Protein AF-A0A1B7JW71-F1 (afdb_monomer_lite)

pLDDT: mean 94.83, std 6.39, range [56.31, 98.5]

Radius of gyration: 14.15 Å; chains: 1; bounding box: 28×19×43 Å

Structure (mmCIF, N/CA/C/O backbone):
data_AF-A0A1B7JW71-F1
#
_entry.id   AF-A0A1B7JW71-F1
#
loop_
_atom_site.group_PDB
_atom_site.id
_atom_site.type_symbol
_atom_site.label_atom_id
_atom_site.label_alt_id
_atom_site.label_comp_id
_atom_site.label_asym_id
_atom_site.label_entity_id
_atom_site.label_seq_id
_atom_site.pdbx_PDB_ins_code
_atom_site.Cartn_x
_atom_site.Cartn_y
_atom_site.Cartn_z
_atom_site.occupancy
_atom_site.B_iso_or_equiv
_atom_site.auth_seq_id
_atom_site.auth_comp_id
_atom_site.auth_asym_id
_atom_site.auth_atom_id
_atom_site.pdbx_PDB_model_num
ATOM 1 N N . MET A 1 1 ? -7.752 10.226 -20.196 1.00 56.31 1 MET A N 1
ATOM 2 C CA . MET A 1 1 ? -6.771 9.134 -20.097 1.00 56.31 1 MET A CA 1
ATOM 3 C C . MET A 1 1 ? -6.927 8.319 -21.350 1.00 56.31 1 MET A C 1
ATOM 5 O O . MET A 1 1 ? -8.037 7.875 -21.628 1.00 56.31 1 MET A O 1
ATOM 9 N N . THR A 1 2 ? -5.878 8.268 -22.158 1.00 74.06 2 THR A N 1
ATOM 10 C CA . THR A 1 2 ? -5.776 7.288 -23.241 1.00 74.06 2 THR A CA 1
ATOM 11 C C . THR A 1 2 ? -5.585 5.907 -22.604 1.00 74.06 2 THR A C 1
ATOM 13 O O . THR A 1 2 ? -5.183 5.827 -21.442 1.00 74.06 2 THR A O 1
ATOM 16 N N . ASN A 1 3 ? -5.916 4.822 -23.309 1.00 83.31 3 ASN A N 1
ATOM 17 C CA . ASN A 1 3 ? -5.688 3.471 -22.773 1.00 83.31 3 ASN A CA 1
ATOM 18 C C . ASN A 1 3 ? -4.201 3.255 -22.426 1.00 83.31 3 ASN A C 1
ATOM 20 O O . ASN A 1 3 ? -3.903 2.693 -21.383 1.00 83.31 3 ASN A O 1
ATOM 24 N N . ASP A 1 4 ? -3.293 3.851 -23.201 1.00 89.69 4 ASP A N 1
ATOM 25 C CA . ASP A 1 4 ? -1.845 3.783 -22.979 1.00 89.69 4 ASP A CA 1
ATOM 26 C C . ASP A 1 4 ? -1.405 4.313 -21.599 1.00 89.69 4 ASP A C 1
ATOM 28 O O . ASP A 1 4 ? -0.536 3.723 -20.960 1.00 89.69 4 ASP A O 1
ATOM 32 N N . ASP A 1 5 ? -2.017 5.398 -21.099 1.00 91.25 5 ASP A N 1
ATOM 33 C CA . ASP A 1 5 ? -1.705 5.932 -19.762 1.00 91.25 5 ASP A CA 1
ATOM 34 C C . ASP A 1 5 ? -2.117 4.945 -18.657 1.00 91.25 5 ASP A C 1
ATOM 36 O O . ASP A 1 5 ? -1.459 4.845 -17.620 1.00 91.25 5 ASP A O 1
ATOM 40 N N . VAL A 1 6 ? -3.241 4.247 -18.857 1.00 92.69 6 VAL A N 1
ATOM 41 C CA . VAL A 1 6 ? -3.761 3.256 -17.905 1.00 92.69 6 VAL A CA 1
ATOM 42 C C . VAL A 1 6 ? -2.833 2.055 -17.867 1.00 92.69 6 VAL A C 1
ATOM 44 O O . VAL A 1 6 ? -2.367 1.696 -16.785 1.00 92.69 6 VAL A O 1
ATOM 47 N N . ASP A 1 7 ? -2.523 1.504 -19.038 1.00 94.62 7 ASP A N 1
ATOM 48 C CA . ASP A 1 7 ? -1.676 0.324 -19.190 1.00 94.62 7 ASP A CA 1
ATOM 49 C C . ASP A 1 7 ? -0.273 0.588 -18.624 1.00 94.62 7 ASP A C 1
ATOM 51 O O . ASP A 1 7 ? 0.275 -0.229 -17.884 1.00 94.62 7 ASP A O 1
ATOM 55 N N . PHE A 1 8 ? 0.282 1.781 -18.870 1.00 95.62 8 PHE A N 1
ATOM 56 C CA . PHE A 1 8 ? 1.581 2.173 -18.327 1.00 95.62 8 PHE A CA 1
ATOM 57 C C . PHE A 1 8 ? 1.587 2.257 -16.793 1.00 95.62 8 PHE A C 1
ATOM 59 O O . PHE A 1 8 ? 2.539 1.816 -16.135 1.00 95.62 8 PHE A O 1
ATOM 66 N N . ILE A 1 9 ? 0.545 2.841 -16.191 1.00 94.69 9 ILE A N 1
ATOM 67 C CA . ILE A 1 9 ? 0.440 2.929 -14.729 1.00 94.69 9 ILE A CA 1
ATOM 68 C C . ILE A 1 9 ? 0.215 1.544 -14.123 1.00 94.69 9 ILE A C 1
ATOM 70 O O . ILE A 1 9 ? 0.816 1.235 -13.093 1.00 94.69 9 ILE A O 1
ATOM 74 N N . GLU A 1 10 ? -0.599 0.703 -14.755 1.00 94.31 10 GLU A N 1
ATOM 75 C CA . GLU A 1 10 ? -0.801 -0.678 -14.328 1.00 94.31 10 GLU A CA 1
ATOM 76 C C . GLU A 1 10 ? 0.519 -1.460 -14.352 1.00 94.31 10 GLU A C 1
ATOM 78 O O . GLU A 1 10 ? 0.914 -2.012 -13.323 1.00 94.31 10 GLU A O 1
ATOM 83 N N . GLU A 1 11 ? 1.269 -1.418 -15.456 1.00 95.94 11 GLU A N 1
ATOM 84 C CA . GLU A 1 11 ? 2.577 -2.076 -15.565 1.00 95.94 11 GLU A CA 1
ATOM 85 C C . GLU A 1 11 ? 3.576 -1.531 -14.535 1.00 95.94 11 GLU A C 1
ATOM 87 O O . GLU A 1 11 ? 4.301 -2.296 -13.891 1.00 95.94 11 GLU A O 1
ATOM 92 N N . SER A 1 12 ? 3.581 -0.212 -14.316 1.00 97.00 12 SER A N 1
ATOM 93 C CA . SER A 1 12 ? 4.419 0.434 -13.301 1.00 97.00 12 SER A CA 1
ATOM 94 C C . SER A 1 12 ? 4.135 -0.103 -11.899 1.00 97.00 12 SER A C 1
ATOM 96 O O . SER A 1 12 ? 5.072 -0.354 -11.135 1.00 97.00 12 SER A O 1
ATOM 98 N N . VAL A 1 13 ? 2.857 -0.281 -11.551 1.00 97.00 13 VAL A N 1
ATOM 99 C CA . VAL A 1 13 ? 2.422 -0.801 -10.248 1.00 97.00 13 VAL A CA 1
ATOM 100 C C . VAL A 1 13 ? 2.735 -2.293 -10.124 1.00 97.00 13 VAL A C 1
ATOM 102 O O . VAL A 1 13 ? 3.327 -2.691 -9.120 1.00 97.00 13 VAL A O 1
ATOM 105 N N . LEU A 1 14 ? 2.403 -3.100 -11.136 1.00 95.06 14 LEU A N 1
ATOM 106 C CA . LEU A 1 14 ? 2.659 -4.547 -11.150 1.00 95.06 14 LEU A CA 1
ATOM 107 C C . LEU A 1 14 ? 4.158 -4.873 -11.119 1.00 95.06 14 LEU A C 1
ATOM 109 O O . LEU A 1 14 ? 4.571 -5.831 -10.475 1.00 95.06 14 LEU A O 1
ATOM 113 N N . SER A 1 15 ? 4.995 -4.037 -11.735 1.00 96.06 15 SER A N 1
ATOM 114 C CA . SER A 1 15 ? 6.456 -4.179 -11.681 1.00 96.06 15 SER A CA 1
ATOM 115 C C . SER A 1 15 ? 7.056 -3.761 -10.329 1.00 96.06 15 SER A C 1
ATOM 117 O O . SER A 1 15 ? 8.185 -4.132 -10.005 1.00 96.06 15 SER A O 1
ATOM 119 N N . ALA A 1 16 ? 6.335 -2.968 -9.528 1.00 97.12 16 ALA A N 1
ATOM 120 C CA . ALA A 1 16 ? 6.834 -2.422 -8.265 1.00 97.12 16 ALA A CA 1
ATOM 121 C C . ALA A 1 16 ? 6.548 -3.309 -7.037 1.00 97.12 16 ALA A C 1
ATOM 123 O O . ALA A 1 16 ? 7.221 -3.148 -6.004 1.00 97.12 16 ALA A O 1
ATOM 124 N N . PHE A 1 17 ? 5.558 -4.205 -7.110 1.00 97.19 17 PHE A N 1
ATOM 125 C CA . PHE A 1 17 ? 5.026 -4.920 -5.948 1.00 97.19 17 PHE A CA 1
ATOM 126 C C . PHE A 1 17 ? 4.633 -6.372 -6.225 1.00 97.19 17 PHE A C 1
ATOM 128 O O . PHE A 1 17 ? 4.148 -6.701 -7.299 1.00 97.19 17 PHE A O 1
ATOM 135 N N . ASP A 1 18 ? 4.759 -7.209 -5.192 1.00 95.44 18 ASP A N 1
ATOM 136 C CA . ASP A 1 18 ? 4.043 -8.484 -5.113 1.00 95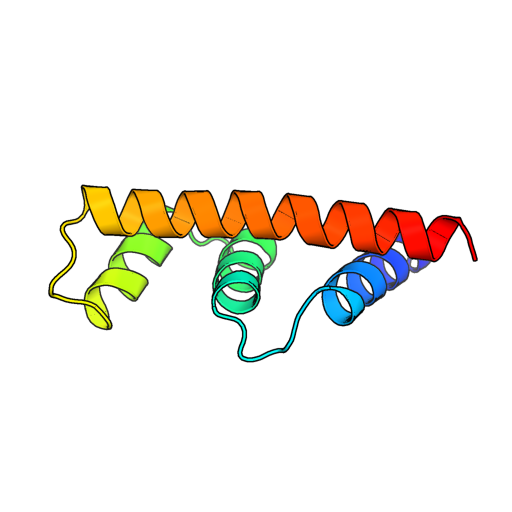.44 18 ASP A CA 1
ATOM 137 C C . ASP A 1 18 ? 2.593 -8.241 -4.663 1.00 95.44 18 ASP A C 1
ATOM 139 O O . ASP A 1 18 ? 2.326 -7.337 -3.867 1.00 95.44 18 ASP A O 1
ATOM 143 N N . ILE A 1 19 ? 1.658 -9.070 -5.126 1.00 91.19 19 ILE A N 1
ATOM 144 C CA . ILE A 1 19 ? 0.232 -8.947 -4.782 1.00 91.19 19 ILE A CA 1
ATOM 145 C C . ILE A 1 19 ? -0.058 -9.151 -3.286 1.00 91.19 19 ILE A C 1
ATOM 147 O O . ILE A 1 19 ? -1.075 -8.668 -2.789 1.00 91.19 19 ILE A O 1
ATOM 151 N N . ASN A 1 20 ? 0.830 -9.835 -2.560 1.00 92.44 20 ASN A N 1
ATOM 152 C CA . ASN A 1 20 ? 0.724 -10.057 -1.119 1.00 92.44 20 ASN A CA 1
ATOM 153 C C . ASN A 1 20 ? 1.478 -8.995 -0.301 1.00 92.44 20 ASN A C 1
ATOM 155 O O . ASN A 1 20 ? 1.476 -9.060 0.931 1.00 92.44 20 ASN A O 1
ATOM 159 N N . ASP A 1 21 ? 2.130 -8.021 -0.948 1.00 95.19 21 ASP A N 1
ATOM 160 C CA . ASP A 1 21 ? 2.810 -6.932 -0.248 1.00 95.19 21 ASP A CA 1
ATOM 161 C C . ASP A 1 21 ? 1.759 -6.042 0.454 1.00 95.19 21 ASP A C 1
ATOM 163 O O . ASP A 1 21 ? 0.864 -5.496 -0.203 1.00 95.19 21 ASP A O 1
ATOM 167 N N . PRO A 1 22 ? 1.838 -5.838 1.783 1.00 93.81 22 PRO A N 1
ATOM 168 C CA . PRO A 1 22 ? 0.889 -4.985 2.499 1.00 93.81 22 PRO A CA 1
ATOM 169 C C . PRO A 1 22 ? 0.861 -3.541 1.972 1.00 93.81 22 PRO A C 1
ATOM 171 O O . PRO A 1 22 ? -0.177 -2.880 2.046 1.00 93.81 22 PRO A O 1
ATOM 174 N N . VAL A 1 23 ? 1.967 -3.048 1.402 1.00 97.31 23 VAL A N 1
ATOM 175 C CA . VAL A 1 23 ? 2.027 -1.732 0.756 1.00 97.31 23 VAL A CA 1
ATOM 176 C C . VAL A 1 23 ? 1.167 -1.703 -0.506 1.00 97.31 23 VAL A C 1
ATOM 178 O O . VAL A 1 23 ? 0.449 -0.725 -0.723 1.00 97.31 23 VAL A O 1
ATOM 181 N N . TYR A 1 24 ? 1.191 -2.777 -1.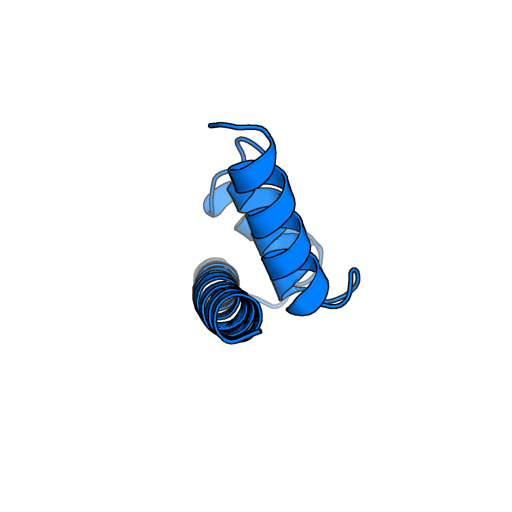300 1.00 97.56 24 TYR A N 1
ATOM 182 C CA . TYR A 1 24 ? 0.332 -2.921 -2.474 1.00 97.56 24 TYR A CA 1
ATOM 183 C C . TYR A 1 24 ? -1.137 -2.980 -2.075 1.00 97.56 24 TYR A C 1
ATOM 185 O O . TYR A 1 24 ? -1.932 -2.212 -2.606 1.00 97.56 24 TYR A O 1
ATOM 193 N N . VAL A 1 25 ? -1.492 -3.804 -1.085 1.00 96.19 25 VAL A N 1
ATOM 194 C CA . VAL A 1 25 ? -2.883 -3.939 -0.623 1.00 96.19 25 VAL A CA 1
ATOM 195 C C . VAL A 1 25 ? -3.437 -2.598 -0.129 1.00 96.19 25 VAL A C 1
ATOM 197 O O . VAL A 1 25 ? -4.532 -2.195 -0.525 1.00 96.19 25 VAL A O 1
ATOM 200 N N . ILE A 1 26 ? -2.676 -1.865 0.692 1.00 96.88 26 ILE A N 1
ATOM 201 C CA . ILE A 1 26 ? -3.085 -0.542 1.188 1.00 96.88 26 ILE A CA 1
ATOM 202 C C . ILE A 1 26 ? -3.184 0.474 0.042 1.00 96.88 26 ILE A C 1
ATOM 204 O O . ILE A 1 26 ? -4.142 1.249 -0.009 1.00 96.88 26 ILE A O 1
ATOM 208 N N . GLY A 1 27 ? -2.222 0.472 -0.885 1.00 96.81 27 GLY A N 1
ATOM 209 C CA . GLY A 1 27 ? -2.238 1.339 -2.062 1.00 96.81 27 GLY A CA 1
ATOM 210 C C . GLY A 1 27 ? -3.441 1.068 -2.964 1.00 96.81 27 GLY A C 1
ATOM 211 O O . GLY A 1 27 ? -4.153 2.003 -3.326 1.00 96.81 27 GLY A O 1
ATOM 212 N N . LEU A 1 28 ? -3.727 -0.203 -3.246 1.00 96.00 28 LEU A N 1
ATOM 213 C CA . LEU A 1 28 ? -4.877 -0.648 -4.027 1.00 96.00 28 LEU A CA 1
ATOM 214 C C . LEU A 1 28 ? -6.176 -0.163 -3.384 1.00 96.00 28 LEU A C 1
ATOM 216 O O . LEU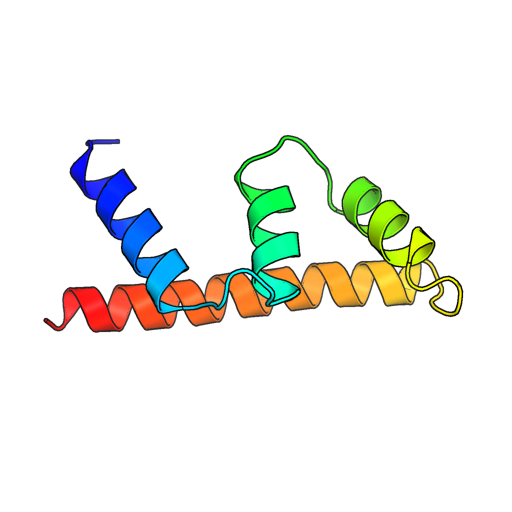 A 1 28 ? -6.969 0.507 -4.044 1.00 96.00 28 LEU A O 1
ATOM 220 N N . GLN A 1 29 ? -6.369 -0.416 -2.085 1.00 96.00 29 GLN A N 1
ATOM 221 C CA . GLN A 1 29 ? -7.544 0.073 -1.363 1.00 96.00 29 GLN A CA 1
ATOM 222 C C . GLN A 1 29 ? -7.681 1.599 -1.448 1.00 96.00 29 GLN A C 1
ATOM 224 O O . GLN A 1 29 ? -8.784 2.097 -1.659 1.00 96.00 29 GLN A O 1
ATOM 229 N N . TYR A 1 30 ? -6.591 2.351 -1.304 1.00 97.06 30 TYR A N 1
ATOM 230 C CA . TYR A 1 30 ? -6.633 3.813 -1.317 1.00 97.06 30 TYR A CA 1
ATOM 231 C C . TYR A 1 30 ? -6.902 4.412 -2.706 1.00 97.06 30 TYR A C 1
ATOM 233 O O . TYR A 1 30 ? -7.653 5.378 -2.810 1.00 97.06 30 TYR A O 1
ATOM 241 N N . TYR A 1 31 ? -6.295 3.867 -3.763 1.00 95.44 31 TYR A N 1
ATOM 242 C CA . TYR A 1 31 ? -6.344 4.455 -5.106 1.00 95.44 31 TYR A CA 1
ATOM 243 C C . TYR A 1 31 ? -7.492 3.944 -5.976 1.00 95.44 31 TYR A C 1
ATOM 245 O O . TYR A 1 31 ? -7.953 4.672 -6.851 1.00 95.44 31 TYR A O 1
ATOM 253 N N . THR A 1 32 ? -7.967 2.718 -5.746 1.00 94.19 32 THR A N 1
ATOM 254 C CA . THR A 1 32 ? -9.013 2.099 -6.587 1.00 94.19 32 THR A CA 1
ATOM 255 C C . THR A 1 32 ? -10.396 2.109 -5.945 1.00 94.19 32 THR A C 1
ATOM 257 O O . THR A 1 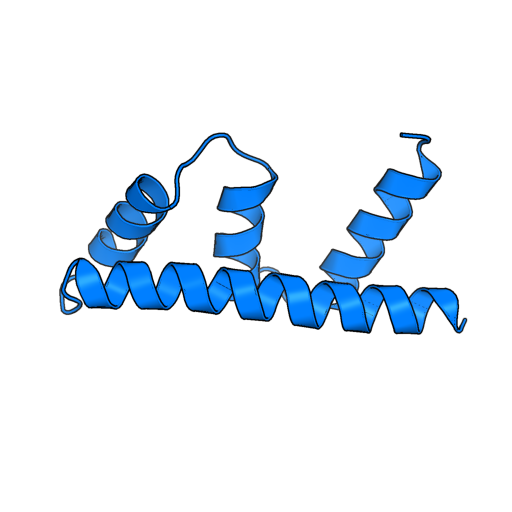32 ? -11.397 1.853 -6.612 1.00 94.19 32 THR A O 1
ATOM 260 N N . THR A 1 33 ? -10.483 2.435 -4.654 1.00 94.62 33 THR A N 1
ATOM 261 C CA . THR A 1 33 ? -11.753 2.506 -3.925 1.00 94.62 33 THR A CA 1
ATOM 262 C C . THR A 1 33 ? -12.000 3.918 -3.390 1.00 94.62 33 THR A C 1
ATOM 264 O O . THR A 1 33 ? -11.164 4.807 -3.507 1.00 94.62 33 THR A O 1
ATOM 267 N N . ARG A 1 34 ? -13.166 4.144 -2.771 1.00 93.19 34 ARG A N 1
ATOM 268 C CA . ARG A 1 34 ? -13.490 5.410 -2.085 1.00 93.19 34 ARG A CA 1
ATOM 269 C C . ARG A 1 34 ? -13.143 5.400 -0.589 1.00 93.19 34 ARG A C 1
ATOM 271 O O . ARG A 1 34 ? -13.596 6.287 0.138 1.00 93.19 34 ARG A O 1
ATOM 278 N N . LYS A 1 35 ? -12.394 4.399 -0.108 1.00 94.62 35 LYS A N 1
ATOM 279 C CA . LYS A 1 35 ? -12.016 4.284 1.308 1.00 94.62 35 LYS A CA 1
ATOM 280 C C . LYS A 1 35 ? -11.110 5.440 1.718 1.00 94.62 35 LYS A C 1
ATOM 282 O O . LYS A 1 35 ? -10.129 5.761 1.050 1.00 94.62 35 LYS A O 1
ATOM 287 N N . LYS A 1 36 ? -11.408 6.053 2.862 1.00 95.88 36 LYS A N 1
ATOM 288 C CA . LYS A 1 36 ? -10.531 7.064 3.461 1.00 95.88 36 LYS A CA 1
ATOM 289 C C . LYS A 1 36 ? -9.422 6.370 4.246 1.00 95.88 36 LYS A C 1
ATOM 291 O O . LYS A 1 36 ? -9.580 5.241 4.701 1.00 95.88 36 LYS A O 1
ATOM 296 N N . ILE A 1 37 ? -8.337 7.095 4.526 1.00 96.56 37 ILE A N 1
ATOM 297 C CA . ILE A 1 37 ? -7.261 6.615 5.416 1.00 96.56 37 ILE A CA 1
ATOM 298 C C . ILE A 1 37 ? -7.827 6.117 6.754 1.00 96.56 37 ILE A C 1
ATOM 300 O O . ILE A 1 37 ? -7.340 5.126 7.282 1.00 96.56 37 ILE A O 1
ATOM 304 N N . ALA A 1 38 ? -8.861 6.773 7.292 1.00 96.75 38 ALA A N 1
ATOM 305 C CA . ALA A 1 38 ? -9.512 6.352 8.532 1.00 96.75 38 ALA A CA 1
ATOM 306 C C . ALA A 1 38 ? -10.181 4.970 8.420 1.00 96.75 38 ALA A C 1
ATOM 308 O O . ALA A 1 38 ? -10.110 4.193 9.365 1.00 96.75 38 ALA A O 1
ATOM 309 N N . ASP A 1 39 ? -10.789 4.646 7.277 1.00 97.56 39 ASP A N 1
ATOM 310 C CA . ASP A 1 39 ? -11.437 3.349 7.059 1.00 97.56 39 ASP A CA 1
ATOM 311 C C . ASP A 1 39 ? -10.381 2.242 6.953 1.00 97.56 39 ASP A C 1
ATOM 313 O O . ASP A 1 39 ? -10.445 1.254 7.679 1.00 97.56 39 ASP A O 1
ATOM 317 N N . ILE A 1 40 ? -9.326 2.484 6.167 1.00 97.50 40 ILE A N 1
ATOM 318 C CA . ILE A 1 40 ? -8.175 1.573 6.035 1.00 97.50 40 ILE A CA 1
ATOM 319 C C . ILE A 1 40 ? -7.462 1.390 7.387 1.00 97.50 40 ILE A C 1
ATOM 321 O O . ILE A 1 40 ? -7.021 0.296 7.723 1.00 97.50 40 ILE A O 1
ATOM 325 N N . THR A 1 41 ? -7.376 2.446 8.203 1.00 97.62 41 THR A N 1
ATOM 326 C CA . THR A 1 41 ? -6.787 2.383 9.553 1.00 97.62 41 THR A CA 1
ATOM 327 C C . THR A 1 41 ? -7.585 1.452 10.467 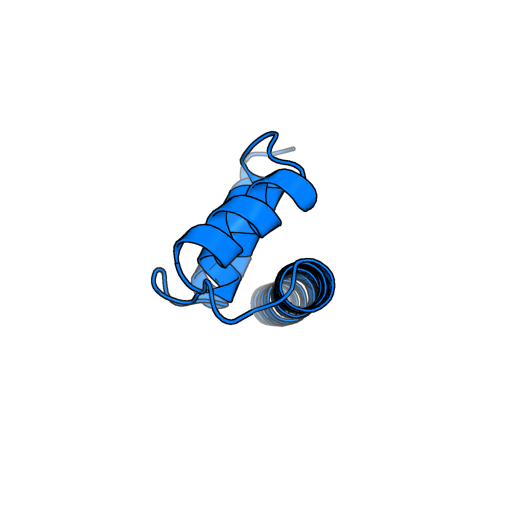1.00 97.62 41 THR A C 1
ATOM 329 O O . THR A 1 41 ? -6.981 0.654 11.180 1.00 97.62 41 THR A O 1
ATOM 332 N N . ARG A 1 42 ? -8.924 1.512 10.429 1.00 97.38 42 ARG A N 1
ATOM 333 C CA . ARG A 1 42 ? -9.793 0.617 11.215 1.00 97.38 42 ARG A CA 1
ATOM 334 C C . ARG A 1 42 ? -9.652 -0.836 10.771 1.00 97.38 42 ARG A C 1
ATOM 336 O O . ARG A 1 42 ? -9.559 -1.721 11.615 1.00 97.38 42 ARG A O 1
ATOM 343 N N . GLU A 1 43 ? -9.589 -1.077 9.462 1.00 95.75 43 GLU A N 1
ATOM 344 C CA . GLU A 1 43 ? -9.331 -2.414 8.914 1.00 95.75 43 GLU A CA 1
ATOM 345 C C . GLU A 1 43 ? -7.962 -2.941 9.364 1.00 95.75 43 GLU A C 1
ATOM 347 O O . GLU A 1 43 ? -7.868 -4.062 9.861 1.00 95.75 43 GLU A O 1
ATOM 352 N N . LEU A 1 44 ? -6.917 -2.111 9.304 1.00 95.56 44 LEU A N 1
ATOM 353 C CA . LEU A 1 44 ? -5.582 -2.473 9.781 1.00 95.56 44 LEU A CA 1
ATOM 354 C C . LEU A 1 44 ? -5.557 -2.758 11.291 1.00 95.56 44 LEU A C 1
ATOM 356 O O . LEU A 1 44 ? -4.908 -3.704 11.723 1.00 95.56 44 LEU A O 1
ATOM 360 N N . GLN A 1 45 ? -6.277 -1.991 12.110 1.00 96.50 45 GLN A N 1
ATOM 361 C CA . GLN A 1 45 ? -6.385 -2.290 13.541 1.00 96.50 45 GLN A CA 1
ATOM 362 C C . GLN A 1 45 ? -7.159 -3.575 13.827 1.00 96.50 45 GLN A C 1
ATOM 364 O O . GLN A 1 45 ? -6.845 -4.253 14.799 1.00 96.50 45 GLN A O 1
ATOM 369 N N . SER A 1 46 ? -8.141 -3.938 12.995 1.00 95.31 46 SER A N 1
ATOM 370 C CA . SER A 1 46 ? -8.899 -5.180 13.192 1.00 95.31 46 SER A CA 1
ATOM 371 C C . SER A 1 46 ? -8.012 -6.428 13.095 1.00 95.31 46 SER A C 1
ATOM 373 O O . SER A 1 46 ? -8.238 -7.396 13.816 1.00 95.31 46 SER A O 1
ATOM 375 N N . ILE A 1 47 ? -6.962 -6.374 12.265 1.00 93.69 47 ILE A N 1
ATOM 376 C CA . ILE A 1 47 ? -5.960 -7.443 12.124 1.00 93.69 47 ILE A CA 1
ATOM 377 C C . ILE A 1 47 ? -4.762 -7.272 13.069 1.00 93.69 47 ILE A C 1
ATOM 379 O O . ILE A 1 47 ? -4.089 -8.248 13.389 1.00 93.69 47 ILE A O 1
ATOM 383 N N . ALA A 1 48 ? -4.494 -6.045 13.523 1.00 93.94 48 ALA A N 1
ATOM 384 C CA . ALA A 1 48 ? -3.394 -5.705 14.420 1.00 93.94 48 ALA A CA 1
ATOM 385 C C . ALA A 1 48 ? -3.907 -4.942 15.657 1.00 93.94 48 ALA A C 1
ATOM 387 O O . ALA A 1 48 ? -3.614 -3.751 15.817 1.00 93.94 48 ALA A O 1
ATOM 388 N N . PRO A 1 49 ? -4.660 -5.610 16.556 1.00 94.69 49 PRO A N 1
ATOM 389 C CA . PRO A 1 49 ? -5.326 -4.962 17.691 1.00 94.69 49 PRO A CA 1
ATOM 390 C C . PRO A 1 49 ? -4.358 -4.386 18.733 1.00 94.69 49 PRO A C 1
ATOM 392 O O . PRO A 1 49 ? -4.761 -3.595 19.580 1.00 94.69 49 PRO A O 1
ATOM 395 N N . TRP A 1 50 ? -3.078 -4.758 18.678 1.00 96.12 50 TRP A N 1
ATOM 396 C CA . TRP A 1 50 ? -2.030 -4.211 19.542 1.00 96.12 50 TRP A CA 1
ATOM 397 C C . TRP A 1 50 ? -1.551 -2.813 19.122 1.00 96.12 50 TRP A C 1
ATOM 399 O O . TRP A 1 50 ? -0.793 -2.193 19.863 1.00 96.12 50 TRP A O 1
ATOM 409 N N . LEU A 1 51 ? -1.951 -2.310 17.948 1.00 96.31 51 LEU A N 1
ATOM 410 C CA . LEU A 1 51 ? -1.620 -0.956 17.508 1.00 96.31 51 LEU A CA 1
ATOM 411 C C . LEU A 1 51 ? -2.669 0.045 17.989 1.0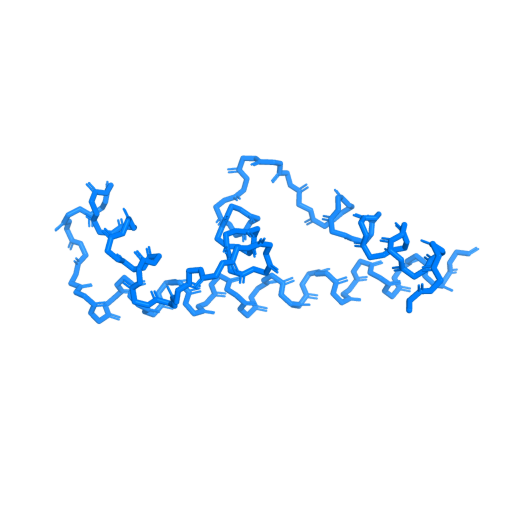0 96.31 51 LEU A C 1
ATOM 413 O O . LEU A 1 51 ? -3.868 -0.133 17.768 1.00 96.31 51 LEU A O 1
ATOM 417 N N . THR A 1 52 ? -2.221 1.166 18.549 1.00 97.44 52 THR A N 1
ATOM 418 C CA . THR A 1 52 ? -3.097 2.323 18.789 1.00 97.44 52 THR A CA 1
ATOM 419 C C . THR A 1 52 ? -3.582 2.930 17.464 1.00 97.44 52 THR A C 1
ATOM 421 O O . THR A 1 52 ? -2.943 2.755 16.423 1.00 97.44 52 THR A O 1
ATOM 424 N N . ASP A 1 53 ? -4.682 3.699 17.475 1.00 95.69 53 ASP A N 1
ATOM 425 C CA . ASP A 1 53 ? -5.216 4.323 16.241 1.00 95.69 53 ASP A CA 1
ATOM 426 C C . ASP A 1 53 ? -4.164 5.228 15.586 1.00 95.69 53 ASP A C 1
ATOM 428 O O . ASP A 1 53 ? -3.977 5.224 14.368 1.00 95.69 53 ASP A O 1
ATOM 432 N N . GLY A 1 54 ? -3.404 5.955 16.411 1.00 97.31 54 GLY A N 1
ATOM 433 C CA . GLY A 1 54 ? -2.321 6.815 15.953 1.00 97.31 54 GLY A CA 1
ATOM 434 C C . GLY A 1 54 ? -1.196 6.041 15.263 1.00 97.31 54 GLY A C 1
ATOM 435 O O . GLY A 1 54 ? -0.698 6.486 14.226 1.00 97.31 54 GLY A O 1
ATOM 436 N N . GLU A 1 55 ? -0.799 4.889 15.804 1.00 97.88 55 GLU A N 1
ATOM 437 C CA . GLU A 1 55 ? 0.223 4.027 15.202 1.00 97.88 55 GLU A CA 1
ATOM 438 C C . GLU A 1 55 ? -0.278 3.384 13.915 1.00 97.88 55 GLU A C 1
ATOM 440 O O . GLU A 1 55 ? 0.398 3.480 12.891 1.00 97.88 55 GLU A O 1
ATOM 445 N N . ALA A 1 56 ? -1.482 2.814 13.926 1.00 97.75 56 ALA A N 1
ATOM 446 C CA . ALA A 1 56 ? -2.107 2.231 12.746 1.00 97.75 56 ALA A CA 1
ATOM 447 C C . ALA A 1 56 ? -2.226 3.260 11.609 1.00 97.75 56 ALA A C 1
ATOM 449 O O . ALA A 1 56 ? -1.796 3.011 10.481 1.00 97.75 56 ALA A O 1
ATOM 450 N N . ARG A 1 57 ? -2.681 4.481 11.916 1.00 97.88 57 ARG A N 1
ATOM 451 C CA . ARG A 1 57 ? -2.780 5.573 10.938 1.00 97.88 57 ARG A CA 1
ATOM 452 C C . ARG A 1 57 ? -1.419 6.001 10.395 1.00 97.88 57 ARG A C 1
ATOM 454 O O . ARG A 1 57 ? -1.302 6.355 9.220 1.00 97.88 57 ARG A O 1
ATOM 461 N N . LYS A 1 58 ? -0.378 6.017 11.237 1.00 98.12 58 LYS A N 1
ATOM 462 C CA . LYS A 1 58 ? 1.004 6.263 10.789 1.00 98.12 58 LYS A CA 1
ATOM 463 C C . LYS A 1 58 ? 1.469 5.162 9.834 1.00 98.12 58 LYS A C 1
ATOM 465 O O . LYS A 1 58 ? 2.023 5.497 8.794 1.00 98.12 58 LYS A O 1
ATOM 470 N N . ARG A 1 59 ? 1.184 3.886 10.126 1.00 97.56 59 ARG A N 1
ATOM 471 C CA . ARG A 1 59 ? 1.524 2.756 9.242 1.00 97.56 59 ARG A CA 1
ATOM 472 C C . ARG A 1 59 ? 0.837 2.860 7.885 1.00 97.56 59 ARG A C 1
ATOM 474 O O . ARG A 1 59 ? 1.520 2.735 6.875 1.00 97.56 59 ARG A O 1
ATOM 481 N N . VAL A 1 60 ? -0.461 3.174 7.849 1.00 97.94 60 VAL A N 1
ATOM 482 C CA . VAL A 1 60 ? -1.194 3.380 6.585 1.00 97.94 60 VAL A CA 1
ATOM 483 C C . VAL A 1 60 ? -0.564 4.504 5.762 1.00 97.94 60 VAL A C 1
ATOM 485 O O . VAL A 1 60 ? -0.290 4.317 4.580 1.00 97.94 60 VAL A O 1
ATOM 488 N N . ARG A 1 61 ? -0.272 5.660 6.376 1.00 98.00 61 ARG A N 1
ATOM 489 C CA . ARG A 1 61 ? 0.390 6.776 5.677 1.00 98.00 61 ARG A CA 1
ATOM 490 C C . ARG A 1 61 ? 1.758 6.391 5.129 1.00 98.00 61 ARG A C 1
ATOM 492 O O . ARG A 1 61 ? 2.038 6.678 3.971 1.00 98.00 61 ARG A O 1
ATOM 499 N N . TRP A 1 62 ? 2.560 5.695 5.928 1.00 98.06 62 TRP A N 1
ATOM 500 C CA . TRP A 1 62 ? 3.883 5.258 5.505 1.00 98.06 62 TRP A CA 1
ATOM 501 C C . TRP A 1 62 ? 3.815 4.269 4.335 1.00 98.06 62 TRP A C 1
ATOM 503 O O . TRP A 1 62 ? 4.583 4.387 3.385 1.00 98.06 62 TRP A O 1
ATOM 513 N N . CYS A 1 63 ? 2.834 3.360 4.336 1.00 97.94 63 CYS A N 1
ATOM 514 C CA . CYS A 1 63 ? 2.586 2.482 3.194 1.00 97.94 63 CYS A CA 1
ATOM 515 C C . CYS A 1 63 ? 2.258 3.292 1.934 1.00 97.94 63 CYS A C 1
ATOM 517 O O . CYS A 1 63 ? 2.824 3.022 0.886 1.00 97.94 63 CYS A O 1
ATOM 519 N N . LEU A 1 64 ? 1.426 4.334 2.019 1.00 98.19 64 LEU A N 1
ATOM 520 C CA . LEU A 1 64 ? 1.129 5.180 0.856 1.00 98.19 64 LEU A CA 1
ATOM 521 C C . LEU A 1 64 ? 2.352 5.956 0.345 1.00 98.19 64 LEU A C 1
ATOM 523 O O . LEU A 1 64 ? 2.498 6.140 -0.862 1.00 98.19 64 LEU A O 1
ATOM 527 N N . GLU A 1 65 ? 3.235 6.405 1.235 1.00 98.50 65 GLU A N 1
ATOM 528 C CA . GLU A 1 65 ? 4.499 7.049 0.855 1.00 98.50 65 GLU A CA 1
ATOM 529 C C . GLU A 1 65 ? 5.422 6.074 0.113 1.00 98.50 65 GLU A C 1
ATOM 531 O O . GLU A 1 65 ? 5.909 6.397 -0.972 1.00 98.50 65 GLU A O 1
ATOM 536 N N . ILE A 1 66 ? 5.597 4.859 0.644 1.00 98.31 66 ILE A N 1
ATOM 537 C CA . ILE A 1 66 ? 6.384 3.798 -0.002 1.00 98.31 66 ILE A CA 1
ATOM 538 C C . ILE A 1 66 ? 5.749 3.398 -1.336 1.00 98.31 66 ILE A C 1
ATOM 540 O O . ILE A 1 66 ? 6.468 3.231 -2.322 1.00 98.31 66 ILE A O 1
ATOM 544 N N . PHE A 1 67 ? 4.417 3.291 -1.384 1.00 98.38 67 PHE A N 1
ATOM 545 C CA . PHE A 1 67 ? 3.667 2.988 -2.598 1.00 98.38 67 PHE A CA 1
ATOM 546 C C . PHE A 1 67 ? 4.035 3.968 -3.710 1.00 98.38 67 PHE A C 1
ATOM 548 O O . PHE A 1 67 ? 4.570 3.573 -4.742 1.00 98.38 67 PHE A O 1
ATOM 555 N N . ARG A 1 68 ? 3.849 5.267 -3.454 1.00 98.25 68 ARG A N 1
ATOM 556 C CA . ARG A 1 68 ? 4.163 6.338 -4.411 1.00 98.25 68 ARG A CA 1
ATOM 557 C C . ARG A 1 68 ? 5.624 6.307 -4.846 1.00 98.25 68 ARG A C 1
ATOM 559 O O . ARG A 1 68 ? 5.899 6.418 -6.035 1.00 98.25 68 ARG A O 1
ATOM 566 N N . ALA A 1 69 ? 6.548 6.136 -3.900 1.00 98.44 69 ALA A N 1
ATOM 567 C CA . ALA A 1 69 ? 7.975 6.118 -4.195 1.00 98.44 69 ALA A CA 1
ATOM 568 C C . ALA A 1 69 ? 8.364 4.939 -5.102 1.00 98.44 69 ALA A C 1
ATOM 570 O O . ALA A 1 69 ? 9.043 5.142 -6.107 1.00 98.44 69 ALA A O 1
ATOM 571 N N . LYS A 1 70 ? 7.921 3.713 -4.790 1.00 98.19 70 LYS A N 1
ATOM 572 C CA . LYS A 1 70 ? 8.264 2.532 -5.599 1.00 98.19 70 LYS A CA 1
ATOM 573 C C . LYS A 1 70 ? 7.585 2.559 -6.967 1.00 98.19 70 LYS A C 1
ATOM 575 O O . LYS A 1 70 ? 8.261 2.244 -7.941 1.00 98.19 70 LYS A O 1
ATOM 580 N N . VAL A 1 71 ? 6.317 2.983 -7.061 1.00 97.88 71 VAL A N 1
ATOM 581 C CA . VAL A 1 71 ? 5.649 3.164 -8.365 1.00 97.88 71 VAL A CA 1
ATOM 582 C C . VAL A 1 71 ? 6.408 4.185 -9.201 1.00 97.88 71 VAL A C 1
ATOM 584 O O . VAL A 1 71 ? 6.754 3.879 -10.331 1.00 97.88 71 VAL A O 1
ATOM 587 N N . PHE A 1 72 ? 6.766 5.345 -8.642 1.00 97.56 72 PHE A N 1
ATOM 588 C CA . PHE A 1 72 ? 7.535 6.355 -9.372 1.00 97.56 72 PHE A CA 1
ATOM 589 C C . PHE A 1 72 ? 8.869 5.810 -9.902 1.00 97.56 72 PHE A C 1
ATOM 591 O O . PHE A 1 72 ? 9.204 6.012 -11.067 1.00 97.56 72 PHE A O 1
ATOM 598 N N . LEU A 1 73 ? 9.630 5.095 -9.066 1.00 98.12 73 LEU A N 1
ATOM 599 C CA . LEU A 1 73 ? 10.893 4.480 -9.485 1.00 98.12 73 LEU A CA 1
ATOM 600 C C . LEU A 1 73 ? 10.690 3.403 -10.559 1.00 98.12 73 LEU A C 1
ATOM 602 O O . LEU A 1 73 ? 11.529 3.269 -11.446 1.00 98.12 73 LEU A O 1
ATOM 606 N N . SER A 1 74 ? 9.600 2.642 -10.480 1.00 97.69 74 SER A N 1
ATOM 607 C CA . SER A 1 74 ? 9.220 1.641 -11.478 1.00 97.69 74 SER A CA 1
ATOM 608 C C . SER A 1 74 ? 8.850 2.292 -12.811 1.00 97.69 74 SER A C 1
ATOM 610 O O . SER A 1 74 ? 9.465 1.980 -13.828 1.00 97.69 74 SER A O 1
ATOM 612 N N . SER A 1 75 ? 7.959 3.289 -12.794 1.00 97.12 75 SER A N 1
ATOM 613 C CA . SER A 1 75 ? 7.594 4.081 -13.972 1.00 97.12 75 SER A CA 1
ATOM 614 C C . SER A 1 75 ? 8.822 4.681 -14.641 1.00 97.12 75 SER A C 1
ATOM 616 O O . SER A 1 75 ? 8.986 4.572 -15.850 1.00 97.12 75 SER A O 1
ATOM 618 N N . ARG A 1 76 ? 9.743 5.253 -13.857 1.00 97.31 76 ARG A N 1
ATOM 619 C CA . ARG A 1 76 ? 10.996 5.797 -14.389 1.00 97.31 76 ARG A CA 1
ATOM 620 C C . ARG A 1 76 ? 11.827 4.757 -15.139 1.00 97.31 76 ARG A C 1
ATOM 622 O O . ARG A 1 76 ? 12.324 5.058 -16.214 1.00 97.31 76 ARG A O 1
ATOM 629 N N . LYS A 1 77 ? 11.957 3.546 -14.595 1.00 96.62 77 LYS A N 1
ATOM 630 C CA . LYS A 1 77 ? 12.681 2.452 -15.260 1.00 96.62 77 LYS A CA 1
ATOM 631 C C . LYS A 1 77 ? 11.992 1.996 -16.544 1.00 96.62 77 LYS A C 1
ATOM 633 O O . LYS A 1 77 ? 12.681 1.628 -17.486 1.00 96.62 77 LYS A O 1
ATOM 638 N N . LEU A 1 78 ? 10.658 2.008 -16.580 1.00 95.31 78 LEU A N 1
ATOM 639 C CA . LEU A 1 78 ? 9.888 1.674 -17.781 1.00 95.31 78 LEU A CA 1
ATOM 640 C C . LEU A 1 78 ? 10.023 2.746 -18.872 1.00 95.31 78 LEU A C 1
ATOM 642 O O . LEU A 1 78 ? 10.025 2.399 -20.042 1.00 95.31 78 LEU A O 1
ATOM 646 N N . MET A 1 79 ? 10.197 4.020 -18.505 1.00 92.94 79 MET A N 1
ATOM 647 C CA . MET A 1 79 ? 10.459 5.110 -19.460 1.00 92.94 79 MET A CA 1
ATOM 648 C C . MET A 1 79 ? 11.887 5.113 -20.023 1.00 92.94 79 MET A C 1
ATOM 650 O O . MET A 1 79 ? 12.135 5.719 -21.060 1.00 92.94 79 MET A O 1
ATOM 654 N N . GLU A 1 80 ? 12.839 4.520 -19.301 1.00 92.38 80 GLU A N 1
ATOM 655 C CA . GLU A 1 80 ? 14.242 4.395 -19.723 1.00 92.38 80 GLU A CA 1
ATOM 656 C C . GLU A 1 80 ? 14.474 3.171 -20.638 1.00 92.38 80 GLU A C 1
ATOM 658 O O . GLU A 1 80 ? 15.584 2.991 -21.142 1.00 92.38 80 GLU A O 1
ATOM 663 N N . LYS A 1 81 ? 13.445 2.337 -20.838 1.00 65.69 81 LYS A N 1
ATOM 664 C CA . LYS A 1 81 ? 13.422 1.193 -21.761 1.00 65.69 81 LYS A CA 1
ATOM 665 C C . LYS A 1 81 ? 12.995 1.617 -23.162 1.00 65.69 81 LYS A C 1
ATOM 667 O O . LYS A 1 81 ? 13.557 1.031 -24.113 1.00 65.69 81 LYS A O 1
#

Organism: NCBI:txid1354264

Foldseek 3Di:
DPVVVVVLLVQLQPVLDDPPPVLSVLLCCVPVHPDDLQNQLVVQCVVVVVDDSVRSSVVSVVSPVSSVVSSVVSSVVVVVD

Sequence (81 aa):
MTNDDVDFIEESVLSAFDINDPVYVIGLQYYTTRKKIADITRELQSIAPWLTDGEARKRVRWCLEIFRAKVFLSSRKLMEK

Secondary structure (DSSP, 8-state):
--HHHHHHHHHHHHHH--TT-HHHHHHHHHHHS---HHHHHHHHHHH-TTS-HHHHHHHHHHHHHHHHHHHHHHHHHHHT-